Protein AF-A0A662CI92-F1 (afdb_monomer_lite)

Secondary structure (DSSP, 8-state):
--HHHHHHHHHHSTTTTTS-HHHHHHHGGGPPP----TT--S--TT------EE--SSEEEEE-TT--EEEEETT-EE-SS---

Radius of gyration: 13.83 Å; chains: 1; bounding box: 32×21×32 Å

Foldseek 3Di:
DDLVLVLVLQCPQPVRVVPDSVVSVVVSVVDDDDDDDPPDDPDDAPDPDLDKDAQQADWDWDADPVRDTDIAHHSDIDSPDRRD

Sequence (84 aa):
MDSKTIFSFLHDHFLFKFLSDEELGQLLPLFNPISLEEGEVLYRAGFPGRNFFLVVSGKMLIKDENQNGVIINSRGHFGDRELH

pLDDT: mean 84.09, std 10.41, range [46.0, 94.19]

Structure (mmCIF, N/CA/C/O backbone):
data_AF-A0A662CI92-F1
#
_entry.id   AF-A0A662CI92-F1
#
loop_
_atom_site.group_PDB
_atom_site.id
_atom_site.type_symbol
_atom_site.label_atom_id
_atom_site.label_alt_id
_atom_site.label_comp_id
_atom_site.label_asym_id
_atom_site.label_entity_id
_atom_site.label_seq_id
_atom_site.pdbx_PDB_ins_code
_atom_site.Cartn_x
_atom_site.Cartn_y
_atom_site.Cartn_z
_atom_site.occupancy
_atom_site.B_iso_or_equiv
_atom_site.auth_seq_id
_atom_site.auth_comp_id
_atom_site.auth_asym_id
_atom_site.auth_atom_id
_atom_site.pdbx_PDB_model_num
ATOM 1 N N . MET A 1 1 ? 6.915 13.881 0.099 1.00 61.09 1 MET A N 1
ATOM 2 C CA . MET A 1 1 ? 7.561 12.574 -0.132 1.00 61.09 1 MET A CA 1
ATOM 3 C C . MET A 1 1 ? 8.209 12.615 -1.502 1.00 61.09 1 MET A C 1
ATOM 5 O O . MET A 1 1 ? 7.619 13.177 -2.413 1.00 61.09 1 MET A O 1
ATOM 9 N N . ASP A 1 2 ? 9.433 12.131 -1.626 1.00 74.06 2 ASP A N 1
ATOM 10 C CA . ASP A 1 2 ? 10.244 12.175 -2.841 1.00 74.06 2 ASP A CA 1
ATOM 11 C C . ASP A 1 2 ? 9.973 10.964 -3.749 1.00 74.06 2 ASP A C 1
ATOM 13 O O . ASP A 1 2 ? 9.867 9.829 -3.283 1.00 74.06 2 ASP A O 1
ATOM 17 N N . SER A 1 3 ? 9.895 11.193 -5.064 1.00 74.31 3 SER A N 1
ATOM 18 C CA . SER A 1 3 ? 9.612 10.145 -6.059 1.00 74.31 3 SER A CA 1
ATOM 19 C C . SER A 1 3 ? 10.636 9.003 -6.040 1.00 74.31 3 SER A C 1
ATOM 21 O O . SER A 1 3 ? 10.293 7.874 -6.375 1.00 74.31 3 SER A O 1
ATOM 23 N N . LYS A 1 4 ? 11.876 9.270 -5.603 1.00 79.44 4 LYS A N 1
ATOM 24 C CA . LYS A 1 4 ? 12.928 8.253 -5.451 1.00 79.44 4 LYS A CA 1
ATOM 25 C C . LYS A 1 4 ? 12.601 7.242 -4.352 1.00 79.44 4 LYS A C 1
ATOM 27 O O . LYS A 1 4 ? 12.765 6.046 -4.572 1.00 79.44 4 LYS A O 1
ATOM 32 N N . THR A 1 5 ? 12.104 7.701 -3.204 1.00 79.56 5 THR A N 1
ATOM 33 C CA . THR A 1 5 ? 11.689 6.817 -2.105 1.00 79.56 5 THR A CA 1
ATOM 34 C C . THR A 1 5 ? 10.530 5.910 -2.518 1.00 79.56 5 THR A C 1
ATOM 36 O O . THR A 1 5 ? 10.559 4.715 -2.231 1.00 79.56 5 THR A O 1
ATOM 39 N N . ILE A 1 6 ? 9.539 6.439 -3.242 1.00 81.19 6 ILE A N 1
ATOM 40 C CA . ILE A 1 6 ? 8.410 5.636 -3.743 1.00 81.19 6 ILE A CA 1
ATOM 41 C C . ILE A 1 6 ? 8.890 4.634 -4.801 1.00 81.19 6 ILE A C 1
ATOM 43 O O . ILE A 1 6 ? 8.508 3.470 -4.755 1.00 81.19 6 ILE A O 1
ATOM 47 N N . PHE A 1 7 ? 9.773 5.050 -5.712 1.00 84.75 7 PHE A N 1
ATOM 48 C CA . PHE A 1 7 ? 10.343 4.155 -6.719 1.00 84.75 7 PHE A CA 1
ATOM 49 C C . PHE A 1 7 ? 11.112 2.987 -6.084 1.00 84.75 7 PHE A C 1
ATOM 51 O O . PHE A 1 7 ? 10.861 1.835 -6.425 1.00 84.75 7 PHE A O 1
ATOM 58 N N . SER A 1 8 ? 11.975 3.261 -5.097 1.00 85.25 8 SER A N 1
ATOM 59 C CA . SER A 1 8 ? 12.690 2.215 -4.349 1.00 85.25 8 SER A CA 1
ATOM 60 C C . SER A 1 8 ? 11.730 1.281 -3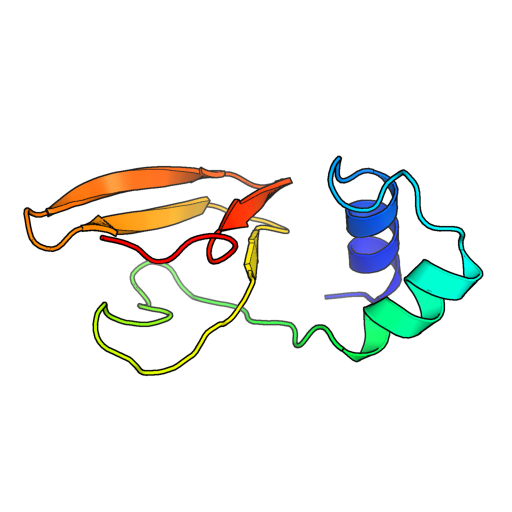.615 1.00 85.25 8 SER A C 1
ATOM 62 O O . SER A 1 8 ? 11.950 0.075 -3.582 1.00 85.25 8 SER A O 1
ATOM 64 N N . PHE A 1 9 ? 10.648 1.822 -3.049 1.00 86.06 9 PHE A N 1
ATOM 65 C CA . PHE A 1 9 ? 9.621 1.011 -2.408 1.00 86.06 9 PHE A CA 1
ATOM 66 C C . PHE A 1 9 ? 8.956 0.055 -3.398 1.00 86.06 9 PHE A C 1
ATOM 68 O O . PHE A 1 9 ? 8.830 -1.128 -3.098 1.00 86.06 9 PHE A O 1
ATOM 75 N N . LEU A 1 10 ? 8.521 0.553 -4.561 1.00 87.12 10 LEU A N 1
ATOM 76 C CA . LEU A 1 10 ? 7.869 -0.273 -5.576 1.00 87.12 10 LEU A CA 1
ATOM 77 C C . LEU A 1 10 ? 8.818 -1.365 -6.068 1.00 87.12 10 LEU A C 1
ATOM 79 O O . LEU A 1 10 ? 8.434 -2.528 -6.093 1.00 87.12 10 LEU A O 1
ATOM 83 N N . HIS A 1 11 ? 10.063 -1.005 -6.365 1.00 87.44 11 HIS A N 1
ATOM 84 C CA . HIS A 1 11 ? 11.080 -1.945 -6.819 1.00 87.44 11 HIS A CA 1
ATOM 85 C C . HIS A 1 11 ? 11.293 -3.114 -5.830 1.00 87.44 11 HIS A C 1
ATOM 87 O O . HIS A 1 11 ? 11.391 -4.269 -6.240 1.00 87.44 11 HIS A O 1
ATOM 93 N N . ASP A 1 12 ? 11.286 -2.846 -4.519 1.00 86.06 12 ASP A N 1
ATOM 94 C CA . ASP A 1 12 ? 11.492 -3.874 -3.486 1.00 86.06 12 ASP A CA 1
ATOM 95 C C . ASP A 1 12 ? 10.203 -4.614 -3.076 1.00 86.06 12 ASP A C 1
ATOM 97 O O . ASP A 1 12 ? 10.250 -5.681 -2.451 1.00 86.06 12 ASP A O 1
ATOM 101 N N . HIS A 1 13 ? 9.029 -4.060 -3.388 1.00 85.56 13 HIS A N 1
ATOM 102 C CA . HIS A 1 13 ? 7.751 -4.616 -2.960 1.00 85.56 13 HIS A CA 1
ATOM 103 C C . HIS A 1 13 ? 7.390 -5.866 -3.773 1.00 85.56 13 HIS A C 1
ATOM 105 O O . HIS A 1 13 ? 7.432 -5.885 -5.002 1.00 85.56 13 HIS A O 1
ATOM 111 N N . PHE A 1 14 ? 6.960 -6.932 -3.091 1.00 85.00 14 PHE A N 1
ATOM 112 C CA . PHE A 1 14 ? 6.804 -8.260 -3.701 1.00 85.00 14 PHE A CA 1
ATOM 113 C C . PHE A 1 14 ? 5.799 -8.329 -4.867 1.00 85.00 14 PHE A C 1
ATOM 115 O O . PHE A 1 14 ? 5.916 -9.234 -5.692 1.00 85.00 14 PHE A O 1
ATOM 122 N N . LEU A 1 15 ? 4.830 -7.406 -4.923 1.00 85.69 15 LEU A N 1
ATOM 123 C CA . LEU A 1 15 ? 3.863 -7.294 -6.024 1.00 85.69 15 LEU A CA 1
ATOM 124 C C . LEU A 1 15 ? 4.472 -6.707 -7.303 1.00 85.69 15 LEU A C 1
ATOM 126 O O . LEU A 1 15 ? 3.989 -7.006 -8.388 1.00 85.69 15 LEU A O 1
ATOM 130 N N . PHE A 1 16 ? 5.509 -5.878 -7.179 1.00 87.94 16 PHE A N 1
ATOM 131 C CA . PHE A 1 16 ? 6.042 -5.077 -8.284 1.00 87.94 16 PHE A CA 1
ATOM 132 C C . PHE A 1 16 ? 7.493 -5.416 -8.634 1.00 87.94 16 PHE A C 1
ATOM 134 O O . PHE A 1 16 ? 7.944 -5.041 -9.706 1.00 87.94 16 PHE A O 1
ATOM 141 N N . LYS A 1 17 ? 8.198 -6.202 -7.809 1.00 87.06 17 LYS A N 1
ATOM 142 C CA . LYS A 1 17 ? 9.590 -6.642 -8.040 1.00 87.06 17 LYS A CA 1
ATOM 143 C C . LYS A 1 17 ? 9.853 -7.395 -9.357 1.00 87.06 17 LYS A C 1
ATOM 145 O O . LYS A 1 17 ? 10.994 -7.731 -9.651 1.00 87.06 17 LYS A O 1
ATOM 150 N N . PHE A 1 18 ? 8.802 -7.774 -10.083 1.00 89.88 18 PHE A N 1
ATOM 151 C CA . PHE A 1 18 ? 8.890 -8.451 -11.380 1.00 89.88 18 PHE A CA 1
ATOM 152 C C . PHE A 1 18 ? 8.733 -7.489 -12.563 1.00 89.88 18 PHE A C 1
ATOM 154 O O . PHE A 1 18 ? 8.897 -7.916 -13.702 1.00 89.88 18 PHE A O 1
ATOM 161 N N . LEU A 1 19 ? 8.392 -6.227 -12.294 1.00 92.31 19 LEU A N 1
ATOM 162 C CA . LEU A 1 19 ? 8.305 -5.172 -13.291 1.00 92.31 19 LEU A CA 1
ATOM 163 C C . LEU A 1 19 ? 9.697 -4.598 -13.556 1.00 92.31 19 LEU A C 1
ATOM 165 O O . LEU A 1 19 ? 10.512 -4.452 -12.645 1.00 92.31 19 LEU A O 1
ATOM 169 N N . SER A 1 20 ? 9.949 -4.266 -14.813 1.00 93.50 20 SER A N 1
ATOM 170 C CA . SER A 1 20 ? 11.129 -3.525 -15.245 1.00 93.50 20 SER A CA 1
ATOM 171 C C . SER A 1 20 ? 11.099 -2.072 -14.757 1.00 93.50 20 SER A C 1
ATOM 173 O O . SER A 1 20 ? 10.041 -1.522 -14.449 1.00 93.50 20 SER A O 1
ATOM 175 N N . ASP A 1 21 ? 12.258 -1.409 -14.751 1.00 92.06 21 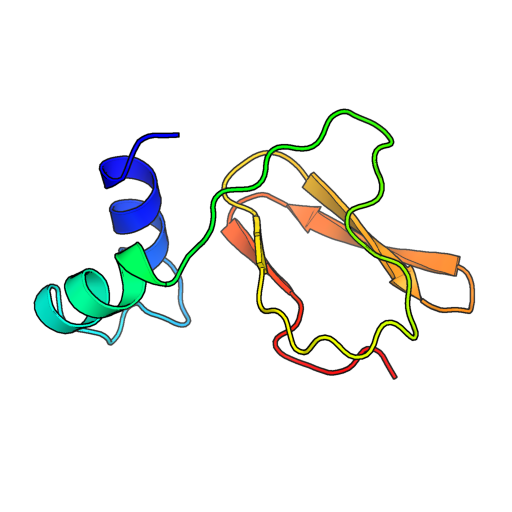ASP A N 1
ATOM 176 C CA . ASP A 1 21 ? 12.362 0.016 -14.403 1.00 92.06 21 ASP A CA 1
ATOM 177 C C . ASP A 1 21 ? 11.474 0.911 -15.285 1.00 92.06 21 ASP A C 1
ATOM 179 O O . ASP A 1 21 ? 10.954 1.924 -14.815 1.00 92.06 21 ASP A O 1
ATOM 183 N N . GLU A 1 22 ? 11.270 0.535 -16.552 1.00 92.88 22 GLU A N 1
ATOM 184 C CA . GLU A 1 22 ? 10.392 1.255 -17.479 1.00 92.88 22 GLU A CA 1
ATOM 185 C C . GLU A 1 22 ? 8.917 1.127 -17.068 1.00 92.88 22 GLU A C 1
ATOM 187 O O . GLU A 1 22 ? 8.218 2.134 -16.952 1.00 92.88 22 GLU A O 1
ATOM 192 N N . GLU A 1 23 ? 8.461 -0.089 -16.754 1.00 93.12 23 GLU A N 1
ATOM 193 C CA . GLU A 1 23 ? 7.102 -0.350 -16.259 1.00 93.12 23 GLU A CA 1
ATOM 194 C C . GLU A 1 23 ? 6.856 0.321 -14.900 1.00 93.12 23 GLU A C 1
ATOM 196 O O . GLU A 1 23 ? 5.809 0.934 -14.682 1.00 93.12 23 GLU A O 1
ATOM 201 N N . LEU A 1 24 ? 7.839 0.282 -13.995 1.00 91.12 24 LEU A N 1
ATOM 202 C CA . LEU A 1 24 ? 7.782 1.011 -12.727 1.00 91.12 24 LEU A CA 1
ATOM 203 C C . LEU A 1 24 ? 7.717 2.525 -12.952 1.00 91.12 24 LEU A C 1
ATOM 205 O O . LEU A 1 24 ? 6.967 3.215 -12.260 1.00 91.12 24 LEU A O 1
ATOM 209 N N . GLY A 1 25 ? 8.453 3.043 -13.938 1.00 90.25 25 GLY A N 1
ATOM 210 C CA . GLY A 1 25 ? 8.406 4.446 -14.344 1.00 90.25 25 GLY A CA 1
ATOM 211 C C . GLY A 1 25 ? 7.029 4.876 -14.856 1.00 90.25 25 GLY A C 1
ATOM 212 O O . GLY A 1 25 ? 6.606 6.000 -14.588 1.00 90.25 25 GLY A O 1
ATOM 213 N N . GLN A 1 26 ? 6.301 3.980 -15.529 1.00 91.00 26 GLN A N 1
ATOM 214 C CA . GLN A 1 26 ? 4.918 4.212 -15.960 1.00 91.00 26 GLN A CA 1
ATOM 215 C C . GLN A 1 26 ? 3.911 4.124 -14.806 1.00 91.00 26 GLN A C 1
ATOM 217 O O . GLN A 1 26 ? 2.910 4.842 -14.808 1.00 91.00 26 GLN A O 1
ATOM 222 N N . LEU A 1 27 ? 4.174 3.273 -13.812 1.00 88.56 27 LEU A N 1
ATOM 223 C CA . LEU A 1 27 ? 3.305 3.072 -12.652 1.00 88.56 27 LEU A CA 1
ATOM 224 C C . LEU A 1 27 ? 3.433 4.202 -11.619 1.00 88.56 27 LEU A C 1
ATOM 226 O O . LEU A 1 27 ? 2.439 4.633 -11.039 1.00 88.56 27 LEU A O 1
ATOM 230 N N . LEU A 1 28 ? 4.653 4.701 -11.397 1.00 87.12 28 LEU A N 1
ATOM 231 C CA . LEU A 1 28 ? 4.967 5.740 -10.416 1.00 87.12 28 LEU A CA 1
ATOM 232 C C . LEU A 1 28 ? 4.035 6.972 -10.469 1.00 87.12 28 LEU A C 1
ATOM 234 O O . LEU A 1 28 ? 3.546 7.360 -9.408 1.00 87.12 28 LEU A O 1
ATOM 238 N N . PRO A 1 29 ? 3.736 7.583 -11.637 1.00 89.00 29 PRO A N 1
ATOM 239 C CA . PRO A 1 29 ? 2.844 8.743 -11.714 1.00 89.00 29 PRO A CA 1
ATOM 240 C C . PRO A 1 29 ? 1.364 8.421 -11.456 1.00 89.00 29 PRO A C 1
ATOM 242 O O . PRO A 1 29 ? 0.577 9.347 -11.283 1.00 89.00 29 PRO A O 1
ATOM 245 N N . LEU A 1 30 ? 0.967 7.144 -11.434 1.00 87.94 30 LEU A N 1
ATOM 246 C CA . LEU A 1 30 ? -0.406 6.739 -11.109 1.00 87.94 30 LEU A CA 1
ATOM 247 C C . LEU A 1 30 ? -0.666 6.748 -9.596 1.00 87.94 30 LEU A C 1
ATOM 249 O O . LEU A 1 30 ? -1.821 6.779 -9.167 1.00 87.94 30 LEU A O 1
ATOM 253 N N . PHE A 1 31 ? 0.392 6.724 -8.781 1.00 86.75 31 PHE A N 1
ATOM 254 C CA . PHE A 1 31 ? 0.269 6.805 -7.332 1.00 86.75 31 PHE A CA 1
ATOM 255 C C . PHE A 1 31 ? 0.106 8.249 -6.868 1.00 86.75 31 PHE A C 1
ATOM 257 O O . PHE A 1 31 ? 0.941 9.113 -7.132 1.00 86.75 31 PHE A O 1
ATOM 264 N N . ASN A 1 32 ? -0.938 8.477 -6.076 1.00 86.75 32 ASN A N 1
ATOM 265 C CA . ASN A 1 32 ? -1.166 9.747 -5.401 1.00 86.75 32 ASN A CA 1
ATOM 266 C C . ASN A 1 32 ? -0.664 9.651 -3.952 1.00 86.75 32 ASN A C 1
ATOM 268 O O . ASN A 1 32 ? -1.175 8.821 -3.196 1.00 86.75 32 ASN A O 1
ATOM 272 N N . PRO A 1 33 ? 0.330 10.459 -3.540 1.00 87.31 33 PRO A N 1
ATOM 273 C CA . PRO A 1 33 ? 0.815 10.447 -2.168 1.00 87.31 33 PRO A CA 1
ATOM 274 C C . PRO A 1 33 ? -0.254 10.992 -1.216 1.00 87.31 33 PRO A C 1
ATOM 276 O O . PRO A 1 33 ? -0.842 12.043 -1.465 1.00 87.31 33 PRO A O 1
ATOM 279 N N . ILE A 1 34 ? -0.465 10.291 -0.102 1.00 89.81 34 ILE A N 1
ATOM 280 C CA . ILE A 1 34 ? -1.399 10.686 0.954 1.00 89.81 34 ILE A CA 1
ATOM 281 C C . ILE A 1 34 ? -0.643 10.676 2.280 1.00 89.81 34 ILE A C 1
ATOM 283 O O . ILE A 1 34 ? 0.027 9.696 2.610 1.00 89.81 34 ILE A O 1
ATOM 287 N N . SER A 1 35 ? -0.761 11.768 3.030 1.00 91.19 35 SER A N 1
ATOM 288 C CA . SER A 1 35 ? -0.280 11.877 4.406 1.00 91.19 35 SER A CA 1
ATOM 289 C C . SER A 1 35 ? -1.484 11.983 5.326 1.00 91.19 35 SER A C 1
ATOM 291 O O . SER A 1 35 ? -2.412 12.723 5.015 1.00 91.19 35 SER A O 1
ATOM 293 N N . LEU A 1 36 ? -1.447 11.250 6.432 1.00 92.12 36 LEU A N 1
ATOM 294 C CA . LEU A 1 36 ? -2.480 11.262 7.460 1.00 92.12 36 LEU A CA 1
ATOM 295 C C . LEU A 1 36 ? -1.834 11.566 8.806 1.00 92.12 36 LEU A C 1
ATOM 297 O O . LEU A 1 36 ? -0.727 11.090 9.084 1.00 92.12 36 LEU A O 1
ATOM 301 N N . GLU A 1 37 ? -2.532 12.326 9.636 1.00 94.19 37 GLU A N 1
ATOM 302 C CA . GLU A 1 37 ? -2.184 12.510 11.041 1.00 94.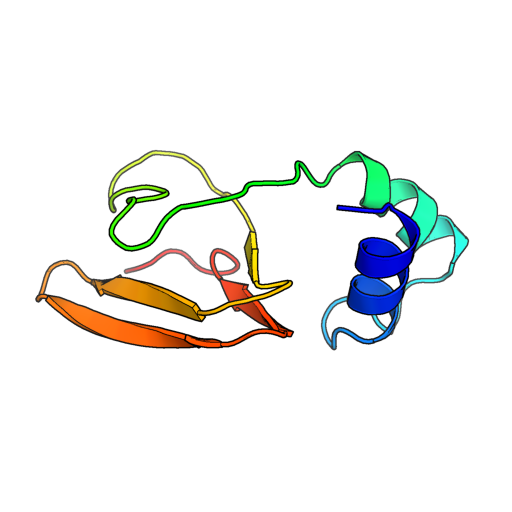19 37 GLU A CA 1
ATOM 303 C C . GLU A 1 37 ? -2.707 11.353 11.908 1.00 94.19 37 GLU A C 1
ATOM 305 O O . GLU A 1 37 ? -3.533 10.531 11.495 1.00 94.19 37 GLU A O 1
ATOM 310 N N . GLU A 1 38 ? -2.205 11.258 13.141 1.00 91.88 38 GLU A N 1
ATOM 311 C CA . GLU A 1 38 ? -2.669 10.239 14.079 1.00 91.88 38 GLU A CA 1
ATOM 312 C C . GLU A 1 38 ? -4.166 10.416 14.374 1.00 91.88 38 GLU A C 1
ATOM 314 O O . GLU A 1 38 ? -4.614 11.460 14.840 1.00 91.88 38 GLU A O 1
ATOM 319 N N . GLY A 1 39 ? -4.941 9.361 14.115 1.00 91.56 39 GLY A N 1
ATOM 320 C CA . GLY A 1 39 ? -6.391 9.357 14.311 1.00 91.56 39 GLY A CA 1
ATOM 321 C C . GLY A 1 39 ? -7.203 9.782 13.086 1.00 91.56 39 GLY A C 1
ATOM 322 O O . GLY A 1 39 ? -8.424 9.614 13.104 1.00 91.56 39 GLY A O 1
ATOM 323 N N . GLU A 1 40 ? -6.570 10.256 12.008 1.00 93.81 40 GLU A N 1
ATOM 324 C CA . GLU A 1 40 ? -7.278 10.524 10.757 1.00 93.81 40 GLU A CA 1
ATOM 325 C C . GLU A 1 40 ? -7.735 9.233 10.067 1.00 93.81 40 GLU A C 1
ATOM 327 O O . GLU A 1 40 ? -7.065 8.197 10.074 1.00 93.81 40 GLU A O 1
ATOM 332 N N . VAL A 1 41 ? -8.918 9.301 9.453 1.00 89.62 41 VAL A N 1
ATOM 333 C CA . VAL A 1 41 ? -9.546 8.169 8.768 1.00 89.62 41 VAL A CA 1
ATOM 334 C C . VAL A 1 41 ? -9.438 8.377 7.266 1.00 89.62 41 VAL A C 1
ATOM 336 O O . VAL A 1 41 ? -10.065 9.285 6.726 1.00 89.62 41 VAL A O 1
ATOM 339 N N . LEU A 1 42 ? -8.697 7.494 6.592 1.00 88.69 42 LEU A N 1
ATOM 340 C CA . LEU A 1 42 ? -8.540 7.522 5.136 1.00 88.69 42 LEU A CA 1
ATOM 341 C C . LEU A 1 42 ? -9.872 7.284 4.405 1.00 88.69 42 LEU A C 1
ATOM 343 O O . LEU A 1 42 ? -10.245 8.049 3.523 1.00 88.69 42 LEU A O 1
ATOM 347 N N . TYR A 1 43 ? -10.589 6.216 4.768 1.00 84.50 43 TYR A N 1
ATOM 348 C CA . TYR A 1 43 ? -11.937 5.921 4.279 1.00 84.50 43 TYR A CA 1
ATOM 349 C C . TYR A 1 43 ? -12.685 4.995 5.246 1.00 84.50 43 TYR A C 1
ATOM 351 O O . TYR A 1 43 ? -12.101 4.414 6.162 1.00 84.50 43 TYR A O 1
ATOM 359 N N . ARG A 1 44 ? -13.998 4.854 5.031 1.00 81.25 44 ARG A N 1
ATOM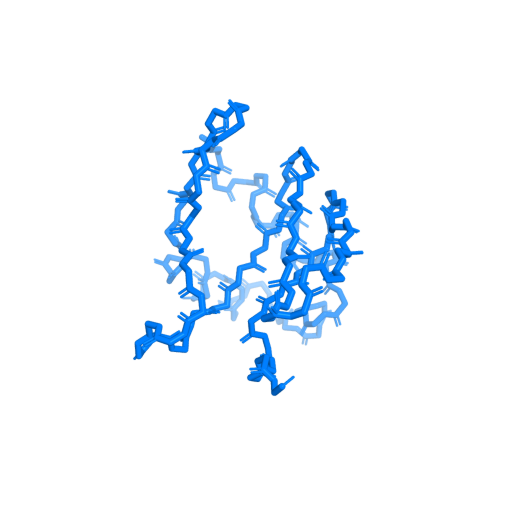 360 C CA . ARG A 1 44 ? -14.875 3.922 5.754 1.00 81.25 44 ARG A CA 1
ATOM 361 C C . ARG A 1 44 ? -15.404 2.858 4.794 1.00 81.25 44 ARG A C 1
ATOM 363 O O . ARG A 1 44 ? -15.598 3.149 3.614 1.00 81.25 44 ARG A O 1
ATOM 370 N N . ALA A 1 45 ? -15.626 1.643 5.295 1.00 68.69 45 ALA A N 1
ATOM 371 C CA . ALA A 1 45 ? -16.235 0.563 4.521 1.00 68.69 45 ALA A CA 1
ATOM 372 C C . ALA A 1 45 ? -17.574 1.013 3.902 1.00 68.69 45 ALA A C 1
ATOM 374 O O . ALA A 1 45 ? -18.297 1.817 4.494 1.00 68.69 45 ALA A O 1
ATOM 375 N N . GLY A 1 46 ? -17.874 0.527 2.695 1.00 64.31 46 GLY A N 1
ATOM 376 C CA . GLY A 1 46 ? -19.053 0.936 1.921 1.00 64.31 46 GLY A CA 1
ATOM 377 C C . GLY A 1 46 ? -18.836 2.130 0.983 1.00 64.31 46 GLY A C 1
ATOM 378 O O . GLY A 1 46 ? -19.764 2.516 0.275 1.00 64.31 46 GLY A O 1
ATOM 379 N N . PHE A 1 47 ? -17.629 2.708 0.928 1.00 60.22 47 PHE A N 1
ATOM 380 C CA . PHE A 1 47 ? -17.289 3.683 -0.110 1.00 60.22 47 PHE A CA 1
ATOM 381 C C . PHE A 1 47 ? -16.968 2.957 -1.434 1.00 60.22 47 PHE A C 1
ATOM 383 O O . PHE A 1 47 ? -16.133 2.054 -1.422 1.00 60.22 47 PHE A O 1
ATOM 390 N N . PRO A 1 48 ? -17.575 3.329 -2.579 1.00 54.22 48 PRO A N 1
ATOM 391 C CA . PRO A 1 48 ? -17.479 2.584 -3.844 1.00 54.22 48 PRO A CA 1
ATOM 392 C C . PRO A 1 48 ? -16.146 2.780 -4.599 1.00 54.22 48 PRO A C 1
ATOM 394 O O . PRO A 1 48 ? -16.118 2.901 -5.821 1.00 54.22 48 PRO A O 1
ATOM 397 N N . GLY A 1 49 ? -15.022 2.837 -3.884 1.00 59.38 49 GLY A N 1
ATOM 398 C CA . GLY A 1 49 ? -13.694 3.011 -4.462 1.00 59.38 49 GLY A CA 1
ATOM 399 C C . GLY A 1 49 ? -12.851 1.752 -4.327 1.00 59.38 49 GLY A C 1
ATOM 400 O O . GLY A 1 49 ? -12.419 1.418 -3.227 1.00 59.38 49 GLY A O 1
ATOM 401 N N . ARG A 1 50 ? -12.538 1.102 -5.453 1.00 68.12 50 ARG A N 1
ATOM 402 C CA . ARG A 1 50 ? -11.425 0.146 -5.528 1.00 68.12 50 ARG A CA 1
ATOM 403 C C . ARG A 1 50 ? -10.114 0.917 -5.577 1.00 68.12 50 ARG A C 1
ATOM 405 O O . ARG A 1 50 ? -9.592 1.196 -6.651 1.00 68.12 50 ARG A O 1
ATOM 412 N N . ASN A 1 51 ? -9.619 1.299 -4.408 1.00 81.00 51 ASN A N 1
ATOM 413 C CA . ASN A 1 51 ? -8.322 1.943 -4.272 1.00 81.00 51 ASN A CA 1
ATOM 414 C C . ASN A 1 51 ? -7.319 0.948 -3.692 1.00 81.00 51 ASN A C 1
ATOM 416 O O . ASN A 1 51 ? -7.621 0.247 -2.729 1.00 81.00 51 ASN A O 1
ATOM 420 N N . PHE A 1 52 ? -6.120 0.928 -4.263 1.00 85.44 52 PHE A N 1
ATOM 421 C CA . PHE A 1 52 ? -4.992 0.160 -3.759 1.00 85.44 52 PHE A CA 1
ATOM 422 C C . PHE A 1 52 ? -4.026 1.105 -3.047 1.00 85.44 52 PHE A C 1
ATOM 424 O O . PHE A 1 52 ? -3.611 2.117 -3.615 1.00 85.44 52 PHE A O 1
ATOM 431 N N . PHE A 1 53 ? -3.666 0.776 -1.809 1.00 88.75 53 PHE A N 1
ATOM 432 C CA . PHE A 1 53 ? -2.827 1.626 -0.973 1.00 88.75 53 PHE A CA 1
ATOM 433 C C . PHE A 1 53 ? -1.551 0.911 -0.556 1.00 88.75 53 PHE A C 1
ATOM 435 O O . PHE A 1 53 ? -1.558 -0.264 -0.190 1.00 88.75 53 PHE A O 1
ATOM 442 N N . LEU A 1 54 ? -0.459 1.671 -0.550 1.00 88.81 54 LEU A N 1
ATOM 443 C CA . LEU A 1 54 ? 0.848 1.257 -0.059 1.00 88.81 54 LEU A CA 1
ATOM 444 C C . LEU A 1 54 ? 1.181 2.059 1.195 1.00 88.81 54 LEU A C 1
ATOM 446 O O . LEU A 1 54 ? 1.183 3.290 1.167 1.00 88.81 54 LEU A O 1
ATOM 450 N N . VAL A 1 55 ? 1.499 1.374 2.292 1.00 91.12 55 VAL A N 1
ATOM 451 C CA . VAL A 1 55 ? 1.953 2.036 3.519 1.00 91.12 55 VAL A CA 1
ATOM 452 C C . VAL A 1 55 ? 3.456 2.251 3.408 1.00 91.12 55 VAL A C 1
ATOM 454 O O . VAL A 1 55 ? 4.257 1.383 3.752 1.00 91.12 55 VAL A O 1
ATOM 457 N N . VAL A 1 56 ? 3.859 3.412 2.893 1.00 88.31 56 VAL A N 1
ATOM 458 C CA . VAL A 1 56 ? 5.285 3.718 2.696 1.00 88.31 56 VAL A CA 1
ATOM 459 C C . VAL A 1 56 ? 5.983 4.007 4.033 1.00 88.31 56 VAL A C 1
ATOM 461 O O . VAL A 1 56 ? 7.121 3.592 4.241 1.00 88.31 56 VAL A O 1
ATOM 464 N N . SER A 1 57 ? 5.291 4.660 4.971 1.00 88.19 57 SER A N 1
ATOM 465 C CA . SER A 1 57 ? 5.773 4.932 6.330 1.00 88.19 57 SER A CA 1
ATOM 466 C C . SER A 1 57 ? 4.614 4.957 7.329 1.00 88.19 57 SER A C 1
ATOM 468 O O . SER A 1 57 ? 3.471 5.204 6.950 1.00 88.19 57 SER A O 1
ATOM 470 N N . GLY A 1 58 ? 4.911 4.711 8.606 1.00 92.06 58 GLY A N 1
ATOM 471 C CA . GLY A 1 58 ? 3.919 4.656 9.678 1.00 92.06 58 GLY A CA 1
ATOM 472 C C . GLY A 1 58 ? 3.178 3.319 9.755 1.00 92.06 58 GLY A C 1
ATOM 473 O O . GLY A 1 58 ? 3.709 2.270 9.382 1.00 92.06 58 GLY A O 1
ATOM 474 N N . LYS A 1 59 ? 1.961 3.363 10.300 1.00 93.38 59 LYS A N 1
ATOM 475 C CA . LYS A 1 59 ? 1.075 2.207 10.460 1.00 93.38 59 LYS A CA 1
ATOM 476 C C . LYS A 1 59 ? -0.374 2.626 10.240 1.00 93.38 59 LYS A C 1
ATOM 478 O O . LYS A 1 59 ? -0.767 3.710 10.659 1.00 93.38 59 LYS A O 1
ATOM 483 N N . MET A 1 60 ? -1.157 1.744 9.637 1.00 93.06 60 MET A N 1
ATOM 484 C CA . MET A 1 60 ? -2.591 1.922 9.427 1.00 93.06 60 MET A CA 1
ATOM 485 C C . MET A 1 60 ? -3.362 0.864 10.203 1.00 93.06 60 MET A C 1
ATOM 487 O O . MET A 1 60 ? -2.981 -0.305 10.209 1.00 93.06 60 MET A O 1
ATOM 491 N N . LEU A 1 61 ? -4.456 1.268 10.846 1.00 92.44 61 LEU A N 1
ATOM 492 C CA . LEU A 1 61 ? -5.411 0.350 11.458 1.00 92.44 61 LEU A CA 1
ATOM 493 C C . LEU A 1 61 ? -6.607 0.196 10.524 1.00 92.44 61 LEU A C 1
ATOM 495 O O . LEU A 1 61 ? -7.333 1.158 10.283 1.00 92.44 61 LEU A O 1
ATOM 499 N N . ILE A 1 62 ? -6.819 -1.017 10.030 1.00 88.56 62 ILE A N 1
ATOM 500 C CA . ILE A 1 62 ? -7.983 -1.371 9.220 1.00 88.56 62 ILE A CA 1
ATOM 501 C C . ILE A 1 62 ? -8.942 -2.130 10.122 1.00 88.56 62 ILE A C 1
ATOM 503 O O . ILE A 1 62 ? -8.515 -3.044 10.825 1.00 88.56 62 ILE A O 1
ATOM 507 N N . LYS A 1 63 ? -10.215 -1.736 10.124 1.00 87.44 63 LYS A N 1
ATOM 508 C CA . LYS A 1 63 ? -11.270 -2.402 10.891 1.00 87.44 63 LYS A CA 1
ATOM 509 C C . LYS A 1 63 ? -12.366 -2.894 9.961 1.00 87.44 63 LYS A C 1
ATOM 511 O O . LYS A 1 63 ? -12.746 -2.164 9.044 1.00 87.44 63 LYS A O 1
ATOM 516 N N . ASP A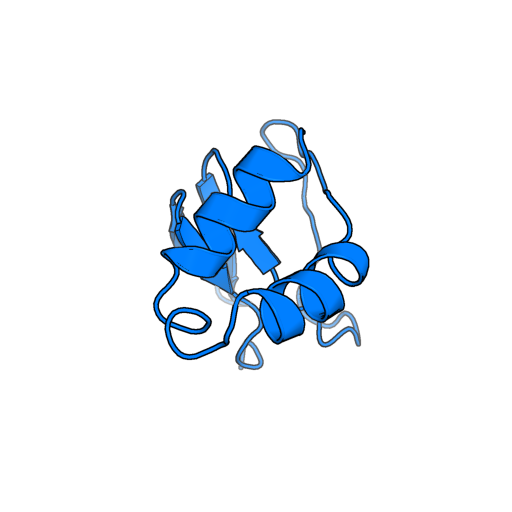 1 64 ? -12.864 -4.094 10.229 1.00 83.69 64 ASP A N 1
ATOM 517 C CA . ASP A 1 64 ? -14.101 -4.589 9.630 1.00 83.69 64 ASP A CA 1
ATOM 518 C C . ASP A 1 64 ? -15.340 -3.971 10.315 1.00 83.69 64 ASP A C 1
ATOM 520 O O . ASP A 1 64 ? -15.244 -3.185 11.266 1.00 83.69 64 ASP A O 1
ATOM 524 N N . GLU A 1 65 ? -16.521 -4.333 9.822 1.00 81.81 65 GLU A N 1
ATOM 525 C CA . GLU A 1 65 ? -17.815 -3.935 10.390 1.00 81.81 65 GLU A CA 1
ATOM 526 C C . GLU A 1 65 ? -18.032 -4.412 11.839 1.00 81.81 65 GLU A C 1
ATOM 528 O O . GLU A 1 65 ? -18.724 -3.750 12.614 1.00 81.81 65 GLU A O 1
ATOM 533 N N . ASN A 1 66 ? -17.373 -5.502 12.238 1.00 85.75 66 ASN A N 1
ATOM 534 C CA . ASN A 1 66 ? -17.419 -6.078 13.582 1.00 85.75 66 ASN A CA 1
ATOM 535 C C . ASN A 1 66 ? -16.365 -5.471 14.5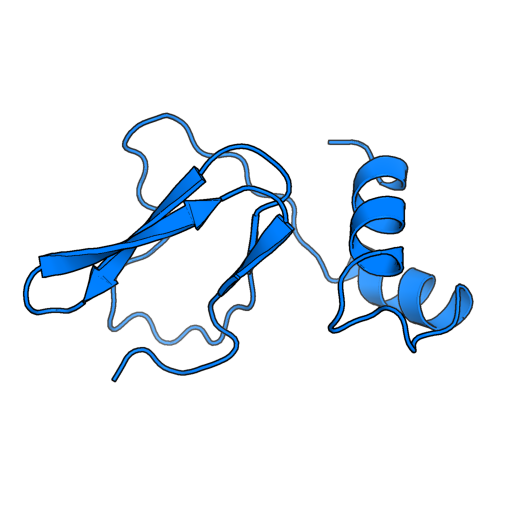28 1.00 85.75 66 ASN A C 1
ATOM 537 O O . ASN A 1 66 ? -16.217 -5.923 15.663 1.00 85.75 66 ASN A O 1
ATOM 541 N N . GLN A 1 67 ? -15.657 -4.423 14.091 1.00 83.75 67 GLN A N 1
ATOM 542 C CA . GLN A 1 67 ? -14.563 -3.756 14.803 1.00 83.75 67 GLN A CA 1
ATOM 543 C C . GLN A 1 67 ? -13.311 -4.619 15.026 1.00 83.75 67 GLN A C 1
ATOM 545 O O . GLN A 1 67 ? -12.423 -4.213 15.786 1.00 83.75 67 GLN A O 1
ATOM 550 N N . ASN A 1 68 ? -13.180 -5.754 14.337 1.00 87.19 68 ASN A N 1
ATOM 551 C CA . ASN A 1 68 ? -11.937 -6.514 14.330 1.00 87.19 68 ASN A CA 1
ATOM 552 C C . ASN A 1 68 ? -10.886 -5.735 13.544 1.00 87.19 68 ASN A C 1
ATOM 554 O O . ASN A 1 68 ? -11.103 -5.344 12.397 1.00 87.19 68 ASN A O 1
ATOM 558 N N . GLY A 1 69 ? -9.750 -5.481 14.190 1.00 89.50 69 GLY A N 1
ATOM 559 C CA . GLY A 1 69 ? -8.691 -4.637 13.654 1.00 89.50 69 GLY A CA 1
ATOM 560 C C . GLY A 1 69 ? -7.466 -5.424 13.206 1.00 89.50 69 GLY A C 1
ATOM 561 O O . GLY A 1 69 ? -6.982 -6.285 13.938 1.00 89.50 69 GLY A O 1
ATOM 562 N N . VAL A 1 70 ? -6.902 -5.056 12.057 1.00 90.62 70 VAL A N 1
ATOM 563 C CA . VAL A 1 70 ? -5.568 -5.482 11.615 1.00 90.62 70 VAL A CA 1
ATOM 564 C C . VAL A 1 70 ? -4.688 -4.249 11.441 1.00 90.62 70 VAL A C 1
ATOM 566 O O . VAL A 1 70 ? -5.105 -3.247 10.858 1.00 90.62 70 VAL A O 1
ATOM 569 N N . ILE A 1 71 ? -3.461 -4.316 11.960 1.00 93.00 71 ILE A N 1
ATOM 570 C CA . ILE A 1 71 ? -2.463 -3.258 11.786 1.00 93.00 71 ILE A CA 1
ATOM 571 C C . ILE A 1 71 ? -1.593 -3.591 10.577 1.00 93.00 71 ILE A C 1
ATOM 573 O O . ILE A 1 71 ? -0.925 -4.625 10.550 1.00 93.00 71 ILE A O 1
ATOM 577 N N . ILE A 1 72 ? -1.561 -2.680 9.608 1.00 91.94 72 ILE A N 1
ATOM 578 C CA . ILE A 1 72 ? -0.657 -2.723 8.461 1.00 91.94 72 ILE A CA 1
ATOM 579 C C . ILE A 1 72 ? 0.514 -1.789 8.746 1.00 91.94 72 ILE A C 1
ATOM 581 O O . ILE A 1 72 ? 0.340 -0.578 8.885 1.00 91.94 72 ILE A O 1
ATOM 585 N N . ASN A 1 73 ? 1.709 -2.360 8.867 1.00 92.50 73 ASN A N 1
ATOM 586 C CA . ASN A 1 73 ? 2.942 -1.603 9.073 1.00 92.50 73 ASN A CA 1
ATOM 587 C C . ASN A 1 73 ? 3.492 -1.068 7.745 1.00 92.50 73 ASN A C 1
ATOM 589 O O . ASN A 1 73 ? 2.997 -1.403 6.664 1.00 92.50 73 ASN A O 1
ATOM 593 N N . SER A 1 74 ? 4.559 -0.275 7.827 1.00 88.88 74 SER A N 1
ATOM 594 C CA . SER A 1 74 ? 5.331 0.134 6.657 1.00 88.88 74 SER A CA 1
ATOM 595 C C . SER A 1 74 ? 5.743 -1.070 5.803 1.00 88.88 74 SER A C 1
ATOM 597 O O . SER A 1 74 ? 6.026 -2.154 6.317 1.00 88.88 74 SER A O 1
ATOM 599 N N . ARG A 1 75 ? 5.756 -0.878 4.479 1.00 83.44 75 ARG A N 1
ATOM 600 C CA . ARG A 1 75 ? 5.930 -1.929 3.455 1.00 83.44 75 ARG A CA 1
ATOM 601 C C . ARG A 1 75 ? 4.762 -2.897 3.293 1.00 83.44 75 ARG A C 1
ATOM 603 O O . ARG A 1 75 ? 4.842 -3.784 2.450 1.00 83.44 75 ARG A O 1
ATOM 610 N N . GLY A 1 76 ? 3.676 -2.708 4.036 1.00 88.06 76 GLY A N 1
ATOM 611 C CA . GLY A 1 76 ? 2.405 -3.366 3.770 1.00 88.06 76 GLY A CA 1
ATOM 612 C C . GLY A 1 76 ? 1.592 -2.670 2.674 1.00 88.06 76 GLY A C 1
ATOM 613 O O . GLY A 1 76 ? 1.856 -1.525 2.299 1.00 88.06 76 GLY A O 1
ATOM 614 N N . HIS A 1 77 ? 0.567 -3.366 2.195 1.00 88.81 77 HIS A N 1
ATOM 615 C CA . HIS A 1 77 ? -0.436 -2.851 1.266 1.00 88.81 77 HIS A CA 1
ATOM 616 C C . HIS A 1 77 ? -1.825 -3.339 1.682 1.00 88.81 77 HIS A C 1
ATOM 618 O O . HIS A 1 77 ? -1.943 -4.275 2.475 1.00 88.81 77 HIS A O 1
ATOM 624 N N . PHE A 1 78 ? -2.861 -2.690 1.162 1.00 87.81 78 PHE A N 1
ATOM 625 C CA . PHE A 1 78 ? -4.254 -3.093 1.339 1.00 87.81 78 PHE A CA 1
ATOM 626 C C . PHE A 1 78 ? -5.126 -2.554 0.197 1.00 87.81 78 PHE A C 1
ATOM 628 O O . PHE A 1 78 ? -4.699 -1.684 -0.566 1.00 87.81 78 PHE A O 1
ATOM 635 N N . GLY A 1 79 ? -6.352 -3.070 0.084 1.00 83.06 79 GLY A N 1
ATOM 636 C CA . GLY A 1 79 ? -7.281 -2.722 -0.999 1.00 83.06 79 GLY A CA 1
ATOM 637 C C . GLY A 1 79 ? -7.089 -3.544 -2.280 1.00 83.06 79 GLY A C 1
ATOM 638 O O . GLY A 1 79 ? -7.757 -3.291 -3.277 1.00 83.06 79 GLY A O 1
ATOM 639 N N . ASP A 1 80 ? -6.213 -4.554 -2.259 1.00 77.62 80 ASP A N 1
ATOM 640 C CA . ASP A 1 80 ? -6.096 -5.585 -3.303 1.00 77.62 80 ASP A CA 1
ATOM 641 C C . ASP A 1 80 ? -7.296 -6.552 -3.311 1.00 77.62 80 ASP A C 1
ATOM 643 O O . ASP A 1 80 ? -7.555 -7.237 -4.303 1.00 77.62 80 ASP A O 1
ATOM 647 N N . ARG A 1 81 ? -8.042 -6.592 -2.203 1.00 68.38 81 ARG A N 1
ATOM 648 C CA . ARG A 1 81 ? -9.251 -7.391 -1.997 1.00 68.38 81 ARG A CA 1
ATOM 649 C C . ARG A 1 81 ? -10.345 -6.535 -1.369 1.00 68.38 81 ARG A C 1
ATOM 651 O O . ARG A 1 81 ? -10.062 -5.657 -0.555 1.00 68.38 81 ARG A O 1
ATOM 658 N N . GLU A 1 82 ? -11.591 -6.806 -1.750 1.00 58.34 82 GLU A N 1
ATOM 659 C CA . GLU A 1 82 ? -12.768 -6.250 -1.076 1.00 58.34 82 GLU A CA 1
ATOM 660 C C . GLU A 1 82 ? -12.735 -6.698 0.397 1.00 58.34 82 GLU A C 1
ATOM 662 O O . GLU A 1 82 ? -12.479 -7.872 0.683 1.00 58.34 82 GLU A O 1
ATOM 667 N N . LEU A 1 83 ? -12.965 -5.768 1.328 1.00 53.97 83 LEU A N 1
ATOM 668 C CA . LEU A 1 83 ? -13.275 -6.122 2.713 1.00 53.97 83 LEU A CA 1
ATOM 669 C C . LEU A 1 83 ? -14.696 -6.706 2.693 1.00 53.97 83 LEU A C 1
ATOM 671 O O . LEU A 1 83 ? -15.652 -5.944 2.556 1.00 53.97 83 LEU A O 1
ATOM 675 N N . HIS A 1 84 ? -14.809 -8.036 2.718 1.00 46.00 84 HIS A N 1
ATOM 676 C CA . HIS A 1 84 ? -16.076 -8.743 2.929 1.00 46.00 84 HIS A CA 1
ATOM 677 C C . HIS A 1 84 ? -16.389 -8.866 4.414 1.00 46.00 84 HIS A C 1
ATOM 679 O O . HIS A 1 84 ? -15.427 -9.059 5.196 1.00 46.00 84 HIS A O 1
#